Protein AF-A0A3A8S5Z4-F1 (afdb_monomer_lite)

Structure (mmCIF, N/CA/C/O backbone):
data_AF-A0A3A8S5Z4-F1
#
_entry.id   AF-A0A3A8S5Z4-F1
#
loop_
_atom_site.group_PDB
_atom_site.id
_atom_site.type_symbol
_atom_site.label_atom_id
_atom_site.label_alt_id
_atom_site.label_comp_id
_atom_site.label_asym_id
_atom_site.label_entity_id
_atom_site.label_seq_id
_atom_site.pdbx_PDB_ins_code
_atom_site.Cartn_x
_atom_site.Cartn_y
_atom_site.Cartn_z
_atom_site.occupancy
_atom_site.B_iso_or_equiv
_atom_site.auth_seq_id
_atom_site.auth_comp_id
_atom_site.auth_asym_id
_atom_site.auth_atom_id
_atom_site.pdbx_PDB_model_num
ATOM 1 N N . GLN A 1 1 ? 16.822 5.796 -25.188 1.00 50.19 1 GLN A N 1
ATOM 2 C CA . GLN A 1 1 ? 17.113 6.621 -23.999 1.00 50.19 1 GLN A CA 1
ATOM 3 C C . GLN A 1 1 ? 18.207 5.911 -23.227 1.00 50.19 1 GLN A C 1
ATOM 5 O O . GLN A 1 1 ? 18.096 4.707 -23.043 1.00 50.19 1 GLN A O 1
ATOM 10 N N . GLU A 1 2 ? 19.271 6.621 -22.870 1.00 61.22 2 GLU A N 1
ATOM 11 C CA . GLU A 1 2 ? 20.347 6.084 -22.030 1.00 61.22 2 GLU A CA 1
ATOM 12 C C . GLU A 1 2 ? 19.828 5.859 -20.596 1.00 61.22 2 GLU A C 1
ATOM 14 O O . GLU A 1 2 ? 18.965 6.606 -20.132 1.00 61.22 2 GLU A O 1
ATOM 19 N N . GLY A 1 3 ? 20.326 4.829 -19.901 1.00 70.94 3 GLY A N 1
ATOM 20 C CA . GLY A 1 3 ? 20.044 4.599 -18.474 1.00 70.94 3 GLY A CA 1
ATOM 21 C C . GLY A 1 3 ? 19.102 3.438 -18.123 1.00 70.94 3 GLY A C 1
ATOM 22 O O . GLY A 1 3 ? 18.797 3.259 -16.945 1.00 70.94 3 GLY A O 1
ATOM 23 N N . PHE A 1 4 ? 18.669 2.632 -19.099 1.00 80.56 4 PHE A N 1
ATOM 24 C CA . PHE A 1 4 ? 17.816 1.452 -18.863 1.00 80.56 4 PHE A CA 1
ATOM 25 C C . PHE A 1 4 ? 18.516 0.112 -19.095 1.00 80.56 4 PHE A C 1
ATOM 27 O O . PHE A 1 4 ? 17.848 -0.918 -19.178 1.00 80.56 4 PHE A O 1
ATOM 34 N N . ASP A 1 5 ? 19.843 0.108 -19.206 1.00 82.81 5 ASP A N 1
ATOM 35 C CA . ASP A 1 5 ? 20.603 -1.104 -19.502 1.00 82.81 5 ASP A CA 1
ATOM 36 C C . ASP A 1 5 ? 20.368 -2.175 -18.424 1.00 82.81 5 ASP A C 1
ATOM 38 O O . ASP A 1 5 ? 20.702 -1.994 -17.251 1.00 82.81 5 ASP A O 1
ATOM 42 N N . GLY A 1 6 ? 19.794 -3.310 -18.823 1.00 79.69 6 GLY A N 1
ATOM 43 C CA . GLY A 1 6 ? 19.369 -4.383 -17.922 1.00 79.69 6 GLY A CA 1
ATOM 44 C C . GLY A 1 6 ? 17.950 -4.248 -17.351 1.00 79.69 6 GLY A C 1
ATOM 45 O O . GLY A 1 6 ? 17.574 -5.066 -16.513 1.00 79.69 6 GLY A O 1
ATOM 46 N N . ALA A 1 7 ? 17.161 -3.257 -17.773 1.00 86.75 7 ALA A N 1
ATOM 47 C CA . ALA A 1 7 ? 15.750 -3.077 -17.412 1.00 86.75 7 ALA A CA 1
ATOM 48 C C . ALA A 1 7 ? 14.867 -2.683 -18.617 1.00 86.75 7 ALA A C 1
ATOM 50 O O . ALA A 1 7 ? 13.764 -2.167 -18.447 1.00 86.75 7 ALA A O 1
ATOM 51 N N . GLU A 1 8 ? 15.324 -2.945 -19.840 1.00 86.56 8 GLU A N 1
ATOM 52 C CA . GLU A 1 8 ? 14.709 -2.464 -21.082 1.00 86.56 8 GLU A CA 1
ATOM 53 C C . GLU A 1 8 ? 13.288 -3.013 -21.271 1.00 86.56 8 GLU A C 1
ATOM 55 O O . GLU A 1 8 ? 12.369 -2.279 -21.625 1.00 86.56 8 GLU A O 1
ATOM 60 N N . LEU A 1 9 ? 13.086 -4.306 -20.986 1.00 84.88 9 LEU A N 1
ATOM 61 C CA . LEU A 1 9 ? 11.760 -4.933 -21.058 1.00 84.88 9 LEU A CA 1
ATOM 62 C C . LEU A 1 9 ? 10.800 -4.357 -20.015 1.00 84.88 9 LEU A C 1
ATOM 64 O O . LEU A 1 9 ? 9.616 -4.194 -20.294 1.00 84.88 9 LEU A O 1
ATOM 68 N N . TYR A 1 10 ? 11.305 -4.050 -18.821 1.00 88.00 10 TYR A N 1
ATOM 69 C CA . TYR A 1 10 ? 10.490 -3.480 -17.755 1.00 88.00 10 TYR A CA 1
ATOM 70 C C . TYR A 1 10 ? 10.030 -2.067 -18.122 1.00 88.00 10 TYR A C 1
ATOM 72 O O . TYR A 1 10 ? 8.850 -1.751 -18.004 1.00 88.00 10 TYR A O 1
ATOM 80 N N . GLU A 1 11 ? 10.939 -1.251 -18.656 1.00 91.31 11 GLU A N 1
ATOM 81 C CA . GLU A 1 11 ? 10.632 0.091 -19.152 1.00 91.31 11 GLU A CA 1
ATOM 82 C C . GLU A 1 11 ? 9.600 0.075 -20.289 1.00 91.31 11 GLU A C 1
ATOM 84 O O . GLU A 1 11 ? 8.623 0.826 -20.239 1.00 91.31 11 GLU A O 1
ATOM 89 N N . LEU A 1 12 ? 9.752 -0.846 -21.247 1.00 88.94 12 LEU A N 1
ATOM 90 C CA . LEU A 1 12 ? 8.810 -1.025 -22.350 1.00 88.94 12 LEU A CA 1
ATOM 91 C C . LEU A 1 12 ? 7.403 -1.387 -21.855 1.00 88.94 12 LEU A C 1
ATOM 93 O O . LEU A 1 12 ? 6.419 -0.808 -22.314 1.00 88.94 12 LEU A O 1
ATOM 97 N N . VAL A 1 13 ? 7.299 -2.335 -20.917 1.00 89.31 13 VAL A N 1
ATOM 98 C CA . VAL A 1 13 ? 6.008 -2.751 -20.345 1.00 89.31 13 VAL A CA 1
ATOM 99 C C . VAL A 1 13 ? 5.351 -1.597 -19.589 1.00 89.31 13 VAL A C 1
ATOM 101 O O . VAL A 1 13 ? 4.150 -1.378 -19.749 1.00 89.31 13 VAL A O 1
ATOM 104 N N . LEU A 1 14 ? 6.126 -0.821 -18.825 1.00 91.94 14 LEU A N 1
ATOM 105 C CA . LEU A 1 14 ? 5.616 0.367 -18.141 1.00 91.94 14 LEU A CA 1
ATOM 106 C C . LEU A 1 14 ? 5.050 1.378 -19.145 1.00 91.94 14 LEU A C 1
ATOM 108 O O . LEU A 1 14 ? 3.911 1.804 -18.982 1.00 91.94 14 LEU A O 1
ATOM 112 N N . ARG A 1 15 ? 5.766 1.685 -20.234 1.00 91.94 15 ARG A N 1
ATOM 113 C CA . ARG A 1 15 ? 5.238 2.562 -21.297 1.00 91.94 15 ARG A CA 1
ATOM 114 C C . ARG A 1 15 ? 3.973 2.026 -21.954 1.00 91.94 15 ARG A C 1
ATOM 116 O O . ARG A 1 15 ? 3.050 2.792 -22.197 1.00 91.94 15 ARG A O 1
ATOM 123 N N . ALA A 1 16 ? 3.915 0.729 -22.246 1.00 90.50 16 ALA A N 1
ATOM 124 C CA . ALA A 1 16 ? 2.719 0.132 -22.836 1.00 90.50 16 ALA A CA 1
ATOM 125 C C . ALA A 1 16 ? 1.501 0.285 -21.904 1.00 90.50 16 ALA A C 1
ATOM 127 O O . ALA A 1 16 ? 0.405 0.625 -22.358 1.00 90.50 16 ALA A O 1
ATOM 128 N N . SER A 1 17 ? 1.713 0.113 -20.594 1.00 91.44 17 SER A N 1
ATOM 129 C CA . SER A 1 17 ? 0.661 0.262 -19.584 1.00 91.44 17 SER A CA 1
ATOM 130 C C . SER A 1 17 ? 0.109 1.690 -19.468 1.00 91.44 17 SER A C 1
ATOM 132 O O . SER A 1 17 ? -1.054 1.853 -19.115 1.00 91.44 17 SER A O 1
ATOM 134 N N . GLU A 1 18 ? 0.887 2.715 -19.845 1.00 91.62 18 GLU A N 1
ATOM 135 C CA . GLU A 1 18 ? 0.458 4.127 -19.830 1.00 91.62 18 GLU A CA 1
ATOM 136 C C . GLU A 1 18 ? -0.684 4.409 -20.826 1.00 91.62 18 GLU A C 1
ATOM 138 O O . GLU A 1 18 ? -1.475 5.321 -20.615 1.00 91.62 18 GLU A O 1
ATOM 143 N N . SER A 1 19 ? -0.786 3.639 -21.917 1.00 84.88 19 SER A N 1
ATOM 144 C CA . SER A 1 19 ? -1.791 3.847 -22.980 1.00 84.88 19 SER A CA 1
ATOM 145 C C . SER A 1 19 ? -2.852 2.749 -23.065 1.00 84.88 19 SER A C 1
ATOM 147 O O . SER A 1 19 ? -3.855 2.926 -23.753 1.00 84.88 19 SER A O 1
ATOM 149 N N . THR A 1 20 ? -2.638 1.600 -22.416 1.00 73.50 20 THR A N 1
ATOM 150 C CA . THR A 1 20 ? -3.522 0.436 -22.553 1.00 73.50 20 THR A CA 1
ATOM 151 C C . THR A 1 20 ? -3.768 -0.270 -21.227 1.00 73.50 20 THR A C 1
ATOM 153 O O . THR A 1 20 ? -2.857 -0.804 -20.602 1.00 73.50 20 THR A O 1
ATOM 156 N N . THR A 1 21 ? -5.041 -0.329 -20.837 1.00 75.56 21 THR A N 1
ATOM 157 C CA . THR A 1 21 ? -5.565 -1.248 -19.822 1.00 75.56 21 THR A CA 1
ATOM 158 C C . THR A 1 21 ? -6.968 -1.709 -20.244 1.00 75.56 21 THR A C 1
ATOM 160 O O . THR A 1 21 ? -7.706 -0.914 -20.832 1.00 75.56 21 THR A O 1
ATOM 163 N N . PRO A 1 22 ? -7.358 -2.974 -19.984 1.00 79.94 22 PRO A N 1
ATOM 164 C CA . PRO A 1 22 ? -6.620 -4.026 -19.272 1.00 79.94 22 PRO A CA 1
ATOM 165 C C . PRO A 1 22 ? -5.655 -4.840 -20.163 1.00 79.94 22 PRO A C 1
ATOM 167 O O . PRO A 1 22 ? -5.872 -4.990 -21.362 1.00 79.94 22 PRO A O 1
ATOM 170 N N . ALA A 1 23 ? -4.606 -5.407 -19.554 1.00 83.88 23 ALA A N 1
ATOM 171 C CA . ALA A 1 23 ? -3.684 -6.361 -20.180 1.00 83.88 23 ALA A CA 1
ATOM 172 C C . ALA A 1 23 ? -3.991 -7.801 -19.726 1.00 83.88 23 ALA A C 1
ATOM 174 O O . ALA A 1 23 ? -4.426 -8.016 -18.594 1.00 83.88 23 ALA A O 1
ATOM 175 N N . ALA A 1 24 ? -3.743 -8.790 -20.589 1.00 88.25 24 ALA A N 1
ATOM 176 C CA . ALA A 1 24 ? -3.981 -10.205 -20.302 1.00 88.25 24 ALA A CA 1
ATOM 177 C C . ALA A 1 24 ? -2.837 -11.088 -20.818 1.00 88.25 24 ALA A C 1
ATOM 179 O O . ALA A 1 24 ? -2.128 -10.733 -21.760 1.00 88.25 24 ALA A O 1
ATOM 180 N N . HIS A 1 25 ? -2.670 -12.256 -20.200 1.00 87.81 25 HIS A N 1
ATOM 181 C CA . HIS A 1 25 ? -1.702 -13.251 -20.647 1.00 87.81 25 HIS A CA 1
ATOM 182 C C . HIS A 1 25 ? -2.197 -13.960 -21.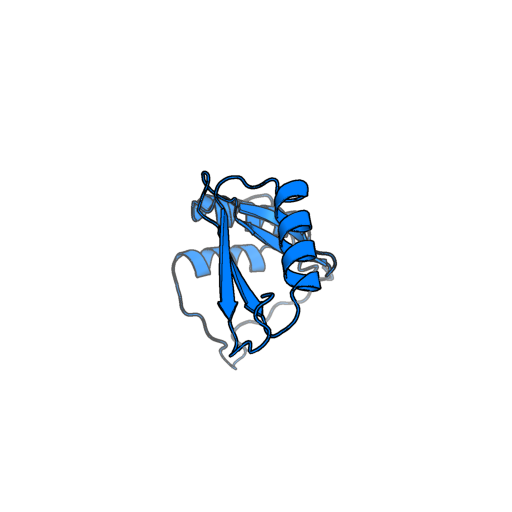914 1.00 87.81 25 HIS A C 1
ATOM 184 O O . HIS A 1 25 ? -3.312 -14.482 -21.942 1.00 87.81 25 HIS A O 1
ATOM 190 N N . VAL A 1 26 ? -1.343 -14.036 -22.935 1.00 91.06 26 VAL A N 1
ATOM 191 C CA . VAL A 1 26 ? -1.580 -14.838 -24.141 1.00 91.06 26 VAL A CA 1
ATOM 192 C C . VAL A 1 26 ? -0.785 -16.140 -24.004 1.00 91.06 26 VAL A C 1
ATOM 194 O O . VAL A 1 26 ? 0.442 -16.077 -23.952 1.00 91.06 26 VAL A O 1
ATOM 197 N N . PRO A 1 27 ? -1.426 -17.324 -23.957 1.00 93.88 27 PRO A N 1
ATOM 198 C CA . PRO A 1 27 ? -0.747 -18.607 -23.757 1.00 93.88 27 PRO A CA 1
ATOM 199 C C . PRO A 1 27 ? -0.084 -19.122 -25.048 1.00 93.88 27 PRO A C 1
ATOM 201 O O . PRO A 1 27 ? -0.241 -20.275 -25.439 1.00 93.88 27 PRO A O 1
ATOM 204 N N . THR A 1 28 ? 0.629 -18.258 -25.766 1.00 95.06 28 THR A N 1
ATOM 205 C CA . THR A 1 28 ? 1.353 -18.594 -26.997 1.00 95.06 28 THR A CA 1
ATOM 206 C C . THR A 1 28 ? 2.687 -17.865 -26.996 1.00 95.06 28 THR A C 1
ATOM 208 O O . THR A 1 28 ? 2.776 -16.723 -26.551 1.00 95.06 28 THR A O 1
ATOM 211 N N . VAL A 1 29 ? 3.743 -18.515 -27.487 1.00 90.62 29 VAL A N 1
ATOM 212 C CA . VAL A 1 29 ? 5.069 -17.895 -27.547 1.00 90.62 29 VAL A CA 1
ATOM 213 C C . VAL A 1 29 ? 5.090 -16.852 -28.662 1.00 90.62 29 VAL A C 1
ATOM 215 O O . VAL A 1 29 ? 5.164 -17.194 -29.839 1.00 90.62 29 VAL A O 1
ATOM 218 N N . LEU A 1 30 ? 5.027 -15.575 -28.285 1.00 88.31 30 LEU A N 1
ATOM 219 C CA . LEU A 1 30 ? 5.062 -14.451 -29.228 1.00 88.31 30 LEU A CA 1
ATOM 220 C C . LEU A 1 30 ? 6.488 -13.975 -29.546 1.00 88.31 30 LEU A C 1
ATOM 222 O O . LEU A 1 30 ? 6.699 -13.271 -30.529 1.00 88.31 30 LEU A O 1
ATOM 226 N N . TYR A 1 31 ? 7.473 -14.333 -28.714 1.00 83.50 31 TYR A N 1
ATOM 227 C CA . TYR A 1 31 ? 8.833 -13.807 -28.806 1.00 83.50 31 TYR A CA 1
ATOM 228 C C . TYR A 1 31 ? 9.871 -14.798 -28.265 1.00 83.50 31 TYR A C 1
ATOM 230 O O . TYR A 1 31 ? 9.679 -15.394 -27.208 1.00 83.50 31 TYR A O 1
ATOM 238 N N . HIS A 1 32 ? 10.993 -14.927 -28.978 1.00 82.81 32 HIS A N 1
ATOM 239 C CA . HIS A 1 32 ? 12.175 -15.672 -28.545 1.00 82.81 32 HIS A CA 1
ATOM 240 C C . HIS A 1 32 ? 13.368 -14.717 -28.453 1.00 82.81 32 HIS A C 1
ATOM 242 O O . HIS A 1 32 ? 13.668 -13.996 -29.406 1.00 82.81 32 HIS A O 1
ATOM 248 N N . ARG A 1 33 ? 14.089 -14.746 -27.328 1.00 75.06 33 ARG A N 1
ATOM 249 C CA . ARG A 1 33 ? 15.341 -14.004 -27.134 1.00 75.06 33 ARG A CA 1
ATOM 250 C C . ARG A 1 33 ? 16.490 -14.982 -26.959 1.00 75.06 33 ARG A C 1
ATOM 252 O O . ARG A 1 33 ? 16.384 -15.925 -26.183 1.00 75.06 33 ARG A O 1
ATOM 259 N N . ARG A 1 34 ? 17.610 -14.725 -27.633 1.00 76.12 34 ARG A N 1
ATOM 260 C CA . ARG A 1 34 ? 18.867 -15.420 -27.340 1.00 76.12 34 ARG A CA 1
ATOM 261 C C . ARG A 1 34 ? 19.389 -14.918 -25.995 1.00 76.12 34 ARG A C 1
ATOM 263 O O . ARG A 1 34 ? 19.661 -13.727 -25.852 1.00 76.12 34 ARG A O 1
ATOM 270 N N . GLU A 1 35 ? 19.491 -15.810 -25.018 1.00 66.62 35 GLU A N 1
ATOM 271 C CA . GLU A 1 35 ? 19.984 -15.469 -23.689 1.00 66.62 35 GLU A CA 1
ATOM 272 C C . GLU A 1 35 ? 21.495 -15.206 -23.759 1.00 66.62 35 GLU A C 1
ATOM 274 O O . GLU A 1 35 ? 22.311 -16.102 -23.954 1.00 66.62 35 GLU A O 1
ATOM 279 N N . THR A 1 36 ? 21.877 -13.937 -23.669 1.00 59.31 36 THR A N 1
ATOM 280 C CA . THR A 1 36 ? 23.236 -13.538 -23.297 1.00 59.31 36 THR A CA 1
ATOM 281 C C . THR A 1 36 ? 23.260 -13.445 -21.780 1.00 59.31 36 THR A C 1
ATOM 283 O O . THR A 1 36 ? 22.335 -12.846 -21.241 1.00 59.31 36 THR A O 1
ATOM 286 N N . SER A 1 37 ? 24.289 -13.994 -21.131 1.00 53.28 37 SER A N 1
ATOM 287 C CA . SER A 1 37 ? 24.501 -14.258 -19.687 1.00 53.28 37 SER A CA 1
ATOM 288 C C . SER A 1 37 ? 24.212 -13.149 -18.649 1.00 53.28 37 SER A C 1
ATOM 290 O O . SER A 1 37 ? 24.644 -13.254 -17.502 1.00 53.28 37 SER A O 1
ATOM 292 N N . ARG A 1 38 ? 23.509 -12.073 -19.000 1.00 55.28 38 ARG A N 1
ATOM 293 C CA . ARG A 1 38 ? 22.875 -11.167 -18.048 1.00 55.28 38 ARG A CA 1
ATOM 294 C C . ARG A 1 38 ? 21.761 -11.932 -17.342 1.00 55.28 38 ARG A C 1
ATOM 296 O O . ARG A 1 38 ? 20.678 -12.112 -17.891 1.00 55.28 38 ARG A O 1
ATOM 303 N N . SER A 1 39 ? 22.039 -12.347 -16.111 1.00 51.50 39 SER A N 1
ATOM 304 C CA . SER A 1 39 ? 21.006 -12.654 -15.130 1.00 51.50 39 SER A CA 1
ATOM 305 C C . SER A 1 39 ? 19.946 -11.555 -15.191 1.00 51.50 39 SER A C 1
ATOM 307 O O . SER A 1 39 ? 20.259 -10.366 -15.079 1.00 51.50 39 SER A O 1
ATOM 309 N N . VAL A 1 40 ? 18.692 -11.941 -15.423 1.00 53.56 40 VAL A N 1
ATOM 310 C CA . VAL A 1 40 ? 17.554 -11.018 -15.408 1.00 53.56 40 VAL A CA 1
ATOM 311 C C . VAL A 1 40 ? 17.322 -10.617 -13.952 1.00 53.56 40 VAL A C 1
ATOM 313 O O . VAL A 1 40 ? 16.446 -11.132 -13.264 1.00 53.56 40 VAL A O 1
ATOM 316 N N . HIS A 1 41 ? 18.172 -9.737 -13.427 1.00 56.03 41 HIS A N 1
ATOM 317 C CA . HIS A 1 41 ? 17.914 -9.074 -12.163 1.00 56.03 41 HIS A CA 1
ATOM 318 C C . HIS A 1 41 ? 16.762 -8.108 -12.412 1.00 56.03 41 HIS A C 1
ATOM 320 O O . HIS A 1 41 ? 16.971 -6.982 -12.854 1.00 56.03 41 HIS A O 1
ATOM 326 N N . PHE A 1 42 ? 15.541 -8.580 -12.150 1.00 62.09 42 PHE A N 1
ATOM 327 C CA . PHE A 1 42 ? 14.309 -7.803 -12.299 1.00 62.09 42 PHE A CA 1
ATOM 328 C C . PHE A 1 42 ? 14.337 -6.495 -11.500 1.00 62.09 42 PHE A C 1
ATOM 330 O O . PHE A 1 42 ? 13.635 -5.547 -11.840 1.00 62.09 42 PHE A O 1
ATOM 337 N N . VAL A 1 43 ? 15.174 -6.432 -10.460 1.00 75.38 43 VAL A N 1
ATOM 338 C CA . VAL A 1 43 ? 15.420 -5.226 -9.679 1.00 75.38 43 VAL A CA 1
ATOM 339 C C . VAL A 1 43 ? 16.902 -4.890 -9.694 1.00 75.38 43 VAL A C 1
ATOM 341 O O . VAL A 1 43 ? 17.737 -5.600 -9.139 1.00 75.38 43 VAL A O 1
ATOM 344 N N . ASN A 1 44 ? 17.213 -3.779 -10.349 1.00 83.12 44 ASN A N 1
ATOM 345 C CA . ASN A 1 44 ? 18.526 -3.159 -10.418 1.00 83.12 44 ASN A CA 1
ATOM 346 C C . ASN A 1 44 ? 18.352 -1.627 -10.454 1.00 83.12 44 ASN A C 1
ATOM 348 O O . ASN A 1 44 ? 17.227 -1.117 -10.440 1.00 83.12 44 ASN A O 1
ATO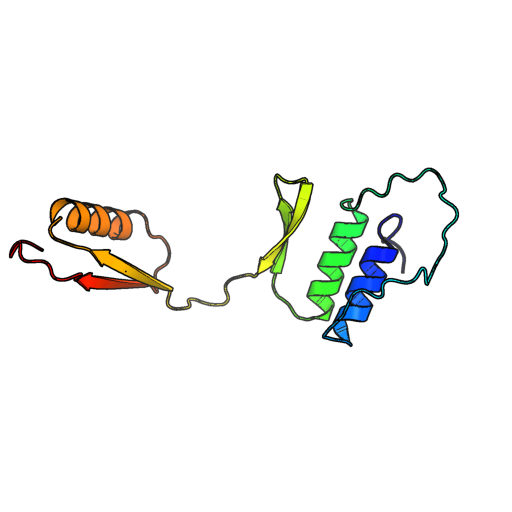M 352 N N . ALA A 1 45 ? 19.459 -0.883 -10.498 1.00 88.50 45 ALA A N 1
ATOM 353 C CA . ALA A 1 45 ? 19.413 0.578 -10.559 1.00 88.50 45 ALA A CA 1
ATOM 354 C C . ALA A 1 45 ? 18.616 1.088 -11.777 1.00 88.50 45 ALA A C 1
ATOM 356 O O . ALA A 1 45 ? 17.816 2.010 -11.642 1.00 88.50 45 ALA A O 1
ATOM 357 N N . ALA A 1 46 ? 18.763 0.442 -12.937 1.00 89.56 46 ALA A N 1
ATOM 358 C CA . ALA A 1 46 ? 18.032 0.792 -14.152 1.00 89.56 46 ALA A CA 1
ATOM 359 C C . ALA A 1 46 ? 16.510 0.582 -14.008 1.00 89.56 46 ALA A C 1
ATOM 361 O O . ALA A 1 46 ? 15.729 1.411 -14.467 1.00 89.56 46 ALA A O 1
ATOM 362 N N . ALA A 1 47 ? 16.069 -0.468 -13.309 1.00 90.31 47 ALA A N 1
ATOM 363 C CA . ALA A 1 47 ? 14.656 -0.729 -13.036 1.00 90.31 47 ALA A CA 1
ATOM 364 C C . ALA A 1 47 ? 14.051 0.319 -12.088 1.00 90.31 47 ALA A C 1
ATOM 366 O O . ALA A 1 47 ? 12.909 0.741 -12.276 1.00 90.31 47 ALA A O 1
ATOM 367 N N . HIS A 1 48 ? 14.822 0.776 -11.094 1.00 93.00 48 HIS A N 1
ATOM 368 C CA . HIS A 1 48 ? 14.415 1.875 -10.211 1.00 93.00 48 HIS A CA 1
ATOM 369 C C . HIS A 1 48 ? 14.239 3.182 -10.996 1.00 93.00 48 HIS A C 1
ATOM 371 O O . HIS A 1 48 ? 13.210 3.850 -10.856 1.00 93.00 48 HIS A O 1
ATOM 377 N N . VAL A 1 49 ? 15.183 3.498 -11.891 1.00 93.12 49 VAL A N 1
ATOM 378 C CA . VAL A 1 49 ? 15.094 4.657 -12.794 1.00 93.12 49 VAL A CA 1
ATOM 379 C C . VAL A 1 49 ? 13.884 4.540 -13.724 1.00 93.12 49 VAL A C 1
ATOM 381 O O . VAL A 1 49 ? 13.115 5.495 -13.829 1.00 93.12 49 VAL A O 1
ATOM 384 N N . ALA A 1 50 ? 13.667 3.379 -14.349 1.00 94.19 50 ALA A N 1
ATOM 385 C CA . ALA A 1 50 ? 12.527 3.133 -15.234 1.00 94.19 50 ALA A CA 1
ATOM 386 C C . ALA A 1 50 ? 11.186 3.373 -14.526 1.00 94.19 50 ALA A C 1
ATOM 388 O O . ALA A 1 50 ? 10.345 4.118 -15.034 1.00 94.19 50 ALA A O 1
ATOM 389 N N . LEU A 1 51 ? 11.014 2.818 -13.322 1.00 94.88 51 LEU A N 1
ATOM 390 C CA . LEU A 1 51 ? 9.796 2.994 -12.532 1.00 94.88 51 LEU A CA 1
ATOM 391 C C . LEU A 1 51 ? 9.618 4.443 -12.057 1.00 94.88 51 LEU A C 1
ATOM 393 O O . LEU A 1 51 ? 8.521 4.985 -12.143 1.00 94.88 51 LEU A O 1
ATOM 397 N N . THR A 1 52 ? 10.692 5.101 -11.616 1.00 95.19 52 THR A N 1
ATOM 398 C CA . THR A 1 52 ? 10.646 6.511 -11.196 1.00 95.19 52 THR A CA 1
ATOM 399 C C . THR A 1 52 ? 10.234 7.425 -12.353 1.00 95.19 52 THR A C 1
ATOM 401 O O . THR A 1 52 ? 9.405 8.320 -12.186 1.00 95.19 52 THR A O 1
ATOM 404 N N . GLN A 1 53 ? 10.777 7.196 -13.551 1.00 95.06 53 GLN A N 1
ATOM 405 C CA . GLN A 1 53 ? 10.403 7.973 -14.730 1.00 95.06 53 GLN A CA 1
ATOM 406 C C . GLN A 1 53 ? 8.976 7.678 -15.199 1.00 95.06 53 GLN A C 1
ATOM 408 O O . GLN A 1 53 ? 8.295 8.599 -15.642 1.00 95.06 53 GLN A O 1
ATOM 413 N N . HIS A 1 54 ? 8.516 6.430 -15.091 1.00 95.06 54 HIS A N 1
ATOM 414 C CA . HIS A 1 54 ? 7.125 6.067 -15.363 1.00 95.06 54 HIS A CA 1
ATOM 415 C C . HIS A 1 54 ? 6.151 6.821 -14.451 1.00 95.06 54 HIS A C 1
ATOM 417 O O . HIS A 1 54 ? 5.236 7.467 -14.954 1.00 95.06 54 HIS A O 1
ATOM 423 N N . LEU A 1 55 ? 6.398 6.837 -13.135 1.00 96.00 55 LEU A N 1
ATOM 424 C CA . LEU A 1 55 ? 5.576 7.596 -12.185 1.00 96.00 55 LEU A CA 1
ATOM 425 C C . LEU A 1 55 ? 5.533 9.087 -12.541 1.00 96.00 55 LEU A C 1
ATOM 427 O O . LEU A 1 55 ? 4.466 9.690 -12.547 1.00 96.00 55 LEU A O 1
ATOM 431 N N . LYS A 1 56 ? 6.679 9.663 -12.932 1.00 95.50 56 LYS A N 1
ATOM 432 C CA . LYS A 1 56 ? 6.748 11.055 -13.398 1.00 95.50 56 LYS A CA 1
ATOM 433 C C . LYS A 1 56 ? 5.898 11.298 -14.652 1.00 95.50 56 LYS A C 1
ATOM 435 O O . LYS A 1 56 ? 5.263 12.342 -14.735 1.00 95.50 56 LYS A O 1
ATOM 440 N N . ARG A 1 57 ? 5.895 10.375 -15.622 1.00 95.44 57 ARG A N 1
ATOM 441 C CA . ARG A 1 57 ? 5.069 10.484 -16.841 1.00 95.44 57 ARG A CA 1
ATOM 442 C C . ARG A 1 57 ? 3.575 10.357 -16.554 1.00 95.44 57 ARG A C 1
ATOM 444 O O . ARG A 1 57 ? 2.792 11.016 -17.221 1.00 95.44 57 ARG A O 1
ATOM 451 N N . CYS A 1 58 ? 3.205 9.554 -15.559 1.00 94.25 58 CYS A N 1
ATOM 452 C CA . CYS A 1 58 ? 1.818 9.388 -15.117 1.00 94.25 58 CYS A CA 1
ATOM 453 C C . CYS A 1 58 ? 1.351 10.483 -14.145 1.00 94.25 58 CYS A C 1
ATOM 455 O O . CYS A 1 58 ? 0.229 10.413 -13.661 1.00 94.25 58 CYS A O 1
ATOM 457 N N . GLU A 1 59 ? 2.208 11.459 -13.821 1.00 95.12 59 GLU A N 1
ATOM 458 C CA . GLU A 1 59 ? 1.941 12.504 -12.819 1.00 95.12 59 GLU A CA 1
ATOM 459 C C . GLU A 1 59 ? 1.601 11.951 -11.417 1.00 95.12 59 GLU A C 1
ATOM 461 O O . GLU A 1 59 ? 0.939 12.596 -10.599 1.00 95.12 59 GLU A O 1
ATOM 466 N N . GLU A 1 60 ? 2.118 10.760 -11.107 1.00 94.50 60 GLU A N 1
ATOM 467 C CA . GLU A 1 60 ? 1.920 10.085 -9.829 1.00 94.50 60 GLU A CA 1
ATOM 468 C C . GLU A 1 60 ? 2.972 10.536 -8.810 1.00 94.50 60 GLU A C 1
ATOM 470 O O . GLU A 1 60 ? 4.175 10.296 -8.958 1.00 94.50 60 GLU A O 1
ATOM 475 N N . ASP A 1 61 ? 2.519 11.178 -7.730 1.00 95.12 61 ASP A N 1
ATOM 476 C CA . ASP A 1 61 ? 3.395 11.612 -6.640 1.00 95.12 61 ASP A CA 1
ATOM 477 C C . ASP A 1 61 ? 3.656 10.448 -5.680 1.00 95.12 61 ASP A C 1
ATOM 479 O O . ASP A 1 61 ? 2.946 10.238 -4.693 1.00 95.12 61 ASP A O 1
ATOM 483 N N . ALA A 1 62 ? 4.674 9.656 -6.001 1.00 96.62 62 ALA A N 1
ATOM 484 C CA . ALA A 1 62 ? 5.053 8.477 -5.243 1.00 96.62 62 ALA A CA 1
ATOM 485 C C . ALA A 1 62 ? 6.574 8.306 -5.162 1.00 96.62 62 ALA A C 1
ATOM 487 O O . ALA A 1 62 ? 7.339 8.811 -5.981 1.00 96.62 62 ALA A O 1
ATOM 488 N N . GLU A 1 63 ? 7.017 7.569 -4.148 1.00 95.38 63 GLU A N 1
ATOM 489 C CA . GLU A 1 63 ? 8.413 7.196 -3.943 1.00 95.38 63 GLU A CA 1
ATOM 490 C C . GLU A 1 63 ? 8.642 5.731 -4.328 1.00 95.38 63 GLU A C 1
ATOM 492 O O . GLU A 1 63 ? 7.826 4.864 -4.005 1.00 95.38 63 GLU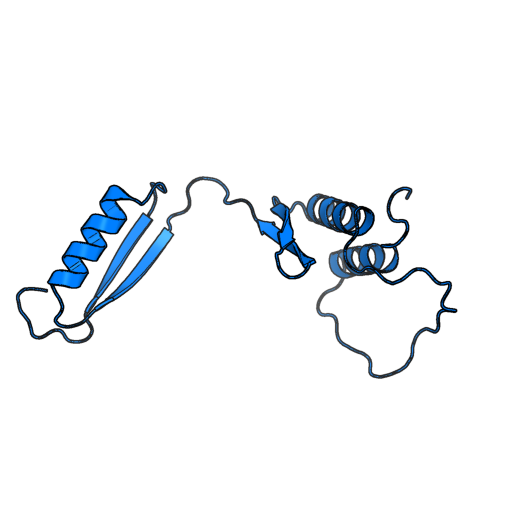 A O 1
ATOM 497 N N . VAL A 1 64 ? 9.769 5.441 -4.983 1.00 95.75 64 VAL A N 1
ATOM 498 C CA . VAL A 1 64 ? 10.185 4.073 -5.315 1.00 95.75 64 VAL A CA 1
ATOM 499 C C . VAL A 1 64 ? 11.186 3.569 -4.280 1.00 95.75 64 VAL A C 1
ATOM 501 O O . VAL A 1 64 ? 12.260 4.143 -4.102 1.00 95.75 64 VAL A O 1
ATOM 504 N N . LEU A 1 65 ? 10.850 2.460 -3.628 1.00 94.38 65 LEU A N 1
ATOM 505 C CA . LEU A 1 65 ? 11.619 1.842 -2.550 1.00 94.38 65 LEU A CA 1
ATOM 506 C C . LEU A 1 65 ? 12.034 0.419 -2.917 1.00 94.38 65 LEU A C 1
ATOM 508 O O . LEU A 1 65 ? 11.340 -0.254 -3.676 1.00 94.38 65 LEU A O 1
ATOM 512 N N . LEU A 1 66 ? 13.105 -0.079 -2.301 1.00 92.25 66 LEU A N 1
ATOM 513 C CA . LEU A 1 66 ? 13.405 -1.509 -2.289 1.00 92.25 66 LEU A CA 1
ATOM 514 C C . LEU A 1 66 ? 12.671 -2.170 -1.115 1.00 92.25 66 LEU A C 1
ATOM 516 O O . LEU A 1 66 ? 12.875 -1.806 0.043 1.00 92.25 66 LEU A O 1
ATOM 520 N N . ALA A 1 67 ? 11.793 -3.125 -1.407 1.00 90.00 67 ALA A N 1
ATOM 521 C CA . ALA A 1 67 ? 11.117 -3.917 -0.390 1.00 90.00 67 ALA A CA 1
ATOM 522 C C . ALA A 1 67 ? 12.048 -5.012 0.167 1.00 90.00 67 ALA A C 1
ATOM 524 O O . ALA A 1 67 ? 12.934 -5.480 -0.550 1.00 90.00 67 ALA A O 1
ATOM 525 N N . PRO A 1 68 ? 11.809 -5.511 1.397 1.00 87.81 68 PRO A N 1
ATOM 526 C CA . PRO A 1 68 ? 12.559 -6.643 1.954 1.00 87.81 68 PRO A CA 1
ATOM 527 C C . PRO A 1 68 ? 12.518 -7.916 1.095 1.00 87.81 68 PRO A C 1
ATOM 529 O O . PRO A 1 68 ? 13.407 -8.751 1.194 1.00 87.81 68 PRO A O 1
ATOM 532 N N . SER A 1 69 ? 11.506 -8.059 0.233 1.00 85.69 69 SER A N 1
ATOM 533 C CA . SER A 1 69 ? 11.397 -9.149 -0.742 1.00 85.69 69 SER A CA 1
ATOM 534 C C . SER A 1 69 ? 12.381 -9.043 -1.914 1.00 85.69 69 SER A C 1
ATOM 536 O O . SER A 1 69 ? 12.401 -9.926 -2.765 1.00 85.69 69 SER A O 1
ATOM 538 N N . GLY A 1 70 ? 13.152 -7.955 -2.010 1.00 84.81 70 GLY A N 1
ATOM 539 C CA . GLY A 1 70 ? 14.012 -7.655 -3.155 1.00 84.81 70 GLY A CA 1
ATOM 540 C C . GLY A 1 70 ? 13.272 -7.043 -4.350 1.00 84.81 70 GLY A C 1
ATOM 541 O O . GLY A 1 70 ? 13.896 -6.786 -5.374 1.00 84.81 70 GLY A O 1
ATOM 542 N N . LEU A 1 71 ? 11.961 -6.788 -4.233 1.00 88.69 71 LEU A N 1
ATOM 543 C CA . LEU A 1 71 ? 11.148 -6.140 -5.269 1.00 88.69 71 LEU A CA 1
ATOM 544 C C . LEU A 1 71 ? 11.112 -4.614 -5.108 1.00 88.69 71 LEU A C 1
ATOM 546 O O . LEU A 1 71 ? 11.262 -4.093 -4.002 1.00 88.69 71 LEU A O 1
ATOM 550 N N . LEU A 1 72 ? 10.845 -3.888 -6.196 1.00 92.06 72 LEU A N 1
ATOM 551 C CA . LEU A 1 72 ? 10.534 -2.460 -6.119 1.00 92.06 72 LEU A CA 1
ATOM 552 C C . LEU A 1 72 ? 9.113 -2.258 -5.574 1.00 92.06 72 LEU A C 1
ATOM 554 O O . LEU A 1 72 ? 8.168 -2.916 -6.004 1.00 92.06 72 LEU A O 1
ATOM 558 N N . ARG A 1 73 ? 8.959 -1.321 -4.639 1.00 94.00 73 ARG A N 1
ATOM 559 C CA . ARG A 1 73 ? 7.684 -0.909 -4.045 1.00 94.00 73 ARG A CA 1
ATOM 560 C C . ARG A 1 73 ? 7.433 0.559 -4.347 1.00 94.00 73 ARG A C 1
ATOM 562 O O . ARG A 1 73 ? 8.242 1.407 -3.984 1.00 94.00 73 ARG A O 1
ATOM 569 N N . VAL A 1 74 ? 6.272 0.856 -4.921 1.00 95.69 74 VAL A N 1
ATOM 570 C CA . VAL A 1 74 ? 5.762 2.225 -5.040 1.00 95.69 74 VAL A CA 1
ATOM 571 C C . VAL A 1 74 ? 5.040 2.596 -3.745 1.00 95.69 74 VAL A C 1
ATOM 573 O O . VAL A 1 74 ? 4.167 1.863 -3.275 1.00 95.69 74 VAL A O 1
ATOM 576 N N . ARG A 1 75 ? 5.419 3.722 -3.144 1.00 95.94 75 ARG A N 1
ATOM 577 C CA . ARG A 1 75 ? 4.761 4.316 -1.978 1.00 95.94 75 ARG A CA 1
ATOM 578 C C . ARG A 1 75 ? 4.167 5.669 -2.381 1.00 95.94 75 ARG A C 1
ATOM 580 O O . ARG A 1 75 ? 4.915 6.645 -2.425 1.00 95.94 75 ARG A O 1
ATOM 587 N N . PRO A 1 76 ? 2.855 5.741 -2.669 1.00 95.25 76 PRO A N 1
ATOM 588 C CA . PRO A 1 76 ? 2.181 7.008 -2.933 1.00 95.25 76 PRO A CA 1
ATOM 589 C C . PRO A 1 76 ? 2.347 7.978 -1.764 1.00 95.25 76 PRO A C 1
ATOM 591 O O . PRO A 1 76 ? 2.274 7.570 -0.599 1.00 95.25 76 PRO A O 1
ATOM 594 N N . LYS A 1 77 ? 2.570 9.257 -2.064 1.00 93.88 77 LYS A N 1
ATOM 595 C CA . LYS A 1 77 ? 2.598 10.301 -1.044 1.00 93.88 77 LYS A CA 1
ATOM 596 C C . LYS A 1 77 ? 1.177 10.689 -0.663 1.00 93.88 77 LYS A C 1
ATOM 598 O O . LYS A 1 77 ? 0.306 10.881 -1.509 1.00 93.88 77 LYS A O 1
ATOM 603 N N . VAL A 1 78 ? 0.953 10.835 0.638 1.00 92.44 78 VAL A N 1
ATOM 604 C CA . VAL A 1 78 ? -0.308 11.367 1.154 1.00 92.44 78 VAL A CA 1
ATOM 605 C C . VAL A 1 78 ? -0.330 12.871 0.884 1.00 92.44 78 VAL A C 1
ATOM 607 O O . VAL A 1 78 ? 0.533 13.598 1.373 1.00 92.44 78 VAL A O 1
ATOM 610 N N . LYS A 1 79 ? -1.297 13.337 0.088 1.00 90.75 79 LYS A N 1
ATOM 611 C CA . LYS A 1 79 ? -1.464 14.761 -0.238 1.00 90.75 79 LYS A CA 1
ATOM 612 C C . LYS A 1 79 ? -2.323 15.452 0.821 1.00 90.75 79 LYS A C 1
ATOM 614 O O . LYS A 1 79 ? -3.434 15.006 1.095 1.00 90.75 79 LYS A O 1
ATOM 619 N N . GLY A 1 80 ? -1.841 16.568 1.366 1.00 92.75 80 GLY A N 1
ATOM 620 C CA . GLY A 1 80 ? -2.570 17.368 2.355 1.00 92.75 80 GLY A CA 1
ATOM 621 C C . GLY A 1 80 ? -2.761 16.645 3.691 1.00 92.75 80 GLY A C 1
ATOM 622 O O . GLY A 1 80 ? -1.883 15.914 4.141 1.00 92.75 80 GLY A O 1
ATOM 623 N N . ASN A 1 81 ? -3.917 16.858 4.323 1.00 94.44 81 ASN A N 1
ATOM 624 C CA . ASN A 1 81 ? -4.277 16.256 5.609 1.00 94.44 81 ASN A CA 1
ATOM 625 C C . ASN A 1 81 ? -5.633 15.528 5.506 1.00 94.44 81 ASN A C 1
ATOM 627 O O . ASN A 1 81 ? -6.615 15.999 6.084 1.00 94.44 81 ASN A O 1
ATOM 631 N N . PRO A 1 82 ? -5.760 14.448 4.705 1.00 95.69 82 PRO A N 1
ATOM 632 C CA . PRO A 1 82 ? -7.006 13.696 4.584 1.00 95.69 82 PRO A CA 1
ATOM 633 C C . PRO A 1 82 ? -7.464 13.128 5.925 1.00 95.69 82 PRO A C 1
ATOM 635 O O . PRO A 1 82 ? -6.650 12.751 6.772 1.00 95.69 82 PRO A O 1
ATOM 638 N N . ARG A 1 83 ? -8.788 13.021 6.086 1.00 96.56 83 ARG A N 1
ATOM 639 C CA . ARG A 1 83 ? -9.373 12.404 7.273 1.00 96.56 83 ARG A CA 1
ATOM 640 C C . ARG A 1 83 ? -9.160 10.894 7.244 1.00 96.56 83 ARG A C 1
ATOM 642 O O . ARG A 1 83 ? -9.690 10.212 6.370 1.00 96.56 83 ARG A O 1
ATOM 649 N N . VAL A 1 84 ? -8.457 10.365 8.239 1.00 96.69 84 VAL A N 1
ATOM 650 C CA . VAL A 1 84 ? -8.304 8.920 8.450 1.00 96.69 84 VAL A CA 1
ATOM 651 C C . VAL A 1 84 ? -9.416 8.421 9.369 1.00 96.69 84 VAL A C 1
ATOM 653 O O . VAL A 1 84 ? -9.560 8.900 10.488 1.00 96.69 84 VAL A O 1
ATOM 656 N N . SER A 1 85 ? -10.208 7.451 8.912 1.00 97.12 85 SER A N 1
ATOM 657 C CA . SER A 1 85 ? -11.239 6.813 9.742 1.00 97.12 85 SER A CA 1
ATOM 658 C C . SER A 1 85 ? -10.747 5.465 10.242 1.00 97.12 85 SER A C 1
ATOM 660 O O . SER A 1 85 ? -10.481 4.571 9.443 1.00 97.12 85 SER A O 1
ATOM 662 N N . ILE A 1 86 ? -10.643 5.317 11.558 1.00 96.06 86 ILE A N 1
ATOM 663 C CA . ILE A 1 86 ? -10.280 4.062 12.212 1.00 96.06 86 ILE A CA 1
ATOM 664 C C . ILE A 1 86 ? -11.567 3.454 12.754 1.00 96.06 86 ILE A C 1
ATOM 666 O O . ILE A 1 86 ? -12.210 4.037 13.623 1.00 96.06 86 ILE A O 1
ATOM 670 N N . ILE A 1 87 ? -11.962 2.302 12.220 1.00 97.19 87 ILE A N 1
ATOM 671 C CA . ILE A 1 87 ? -13.188 1.606 12.617 1.00 97.19 87 ILE A CA 1
ATOM 672 C C . ILE A 1 87 ? -12.799 0.443 13.522 1.00 97.19 87 ILE A C 1
ATOM 674 O O . ILE A 1 87 ? -12.027 -0.424 13.113 1.00 97.19 87 ILE A O 1
ATOM 678 N N . VAL A 1 88 ? -13.328 0.429 14.744 1.00 96.06 88 VAL A N 1
ATOM 679 C CA . VAL A 1 88 ? -13.025 -0.597 15.745 1.00 96.06 88 VAL A CA 1
ATOM 680 C C . VAL A 1 88 ? -14.325 -1.237 16.219 1.00 96.06 88 VAL A C 1
ATOM 682 O O . VAL A 1 88 ? -15.080 -0.606 16.964 1.00 96.06 88 VAL A O 1
ATOM 685 N N . PRO A 1 89 ? -14.610 -2.485 15.816 1.00 96.50 89 PRO A N 1
ATOM 686 C CA . PRO A 1 89 ? -15.665 -3.255 16.448 1.00 96.50 89 PRO A CA 1
ATOM 687 C C . PRO A 1 89 ? -15.240 -3.667 17.863 1.00 96.50 89 PRO A C 1
ATOM 689 O O . PRO A 1 89 ? -14.095 -4.073 18.077 1.00 96.50 89 PRO A O 1
ATOM 692 N N . PHE A 1 90 ? -16.155 -3.592 18.828 1.00 95.69 90 PHE A N 1
ATOM 693 C CA . PHE A 1 90 ? -15.895 -3.991 20.214 1.00 95.69 90 PHE A CA 1
ATOM 694 C C . PHE A 1 90 ? -17.086 -4.729 20.831 1.00 95.69 90 PHE A C 1
ATOM 696 O O . PHE A 1 90 ? -18.212 -4.622 20.347 1.00 95.69 90 PHE A O 1
ATOM 703 N N . LYS A 1 91 ? -16.830 -5.480 21.907 1.00 96.38 91 LYS A N 1
ATOM 704 C CA . LYS A 1 91 ? -17.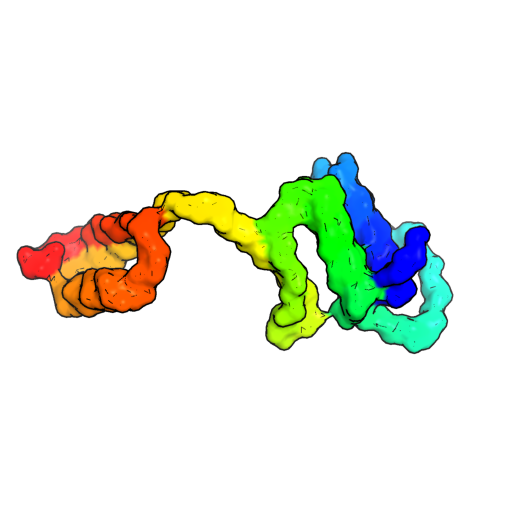859 -6.116 22.737 1.00 96.38 91 LYS A CA 1
ATOM 705 C C . LYS A 1 91 ? -17.346 -6.333 24.159 1.00 96.38 91 LYS A C 1
ATOM 707 O O . LYS A 1 91 ? -16.304 -6.965 24.306 1.00 96.38 91 LYS A O 1
ATOM 712 N N . ASP A 1 92 ? -18.066 -5.842 25.168 1.00 93.75 92 ASP A N 1
ATOM 713 C CA . ASP A 1 92 ? -17.912 -6.187 26.600 1.00 93.75 92 ASP A CA 1
ATOM 714 C C . ASP A 1 92 ? -16.462 -6.205 27.138 1.00 93.75 92 ASP A C 1
ATOM 716 O O . ASP A 1 92 ? -16.058 -7.096 27.891 1.00 93.75 92 ASP A O 1
ATOM 720 N N . LYS A 1 93 ? -15.640 -5.243 26.701 1.00 93.38 93 LYS A N 1
ATOM 721 C CA . LYS A 1 93 ? -14.225 -5.100 27.089 1.00 93.38 93 LYS A CA 1
ATOM 722 C C . LYS A 1 93 ? -13.854 -3.628 27.307 1.00 93.38 93 LYS A C 1
ATOM 724 O O . LYS A 1 93 ? -13.116 -3.062 26.492 1.00 93.38 93 LYS A O 1
ATOM 729 N N . PRO A 1 94 ? -14.354 -2.989 28.378 1.00 93.81 94 PRO A N 1
ATOM 730 C CA . PRO A 1 94 ? -14.105 -1.568 28.629 1.00 93.81 94 PRO A CA 1
ATOM 731 C C . PRO A 1 94 ? -12.615 -1.269 28.829 1.00 93.81 94 PRO A C 1
ATOM 733 O O . PRO A 1 94 ? -12.124 -0.234 28.383 1.00 93.81 94 PRO A O 1
ATOM 736 N N . GLU A 1 95 ? -11.855 -2.219 29.377 1.00 95.81 95 GLU A N 1
ATOM 737 C CA . GLU A 1 95 ? -10.416 -2.068 29.602 1.00 95.81 95 GLU A CA 1
ATOM 738 C C . GLU A 1 95 ? -9.641 -1.940 28.275 1.00 95.81 95 GLU A C 1
ATOM 740 O O . GLU A 1 95 ? -8.662 -1.196 28.175 1.00 95.81 95 GLU A O 1
ATOM 745 N N . LEU A 1 96 ? -10.100 -2.629 27.220 1.00 95.19 96 LEU A N 1
ATOM 746 C CA . LEU A 1 96 ? -9.503 -2.523 25.887 1.00 95.19 96 LEU A CA 1
ATOM 747 C C . LEU A 1 96 ? -9.871 -1.208 25.202 1.00 95.19 96 LEU A C 1
ATOM 749 O O . LEU A 1 96 ? -9.022 -0.645 24.514 1.00 95.19 96 LEU A O 1
ATOM 753 N N . LEU A 1 97 ? -11.092 -0.704 25.402 1.00 94.56 97 LEU A N 1
ATOM 754 C CA . LEU A 1 97 ? -11.498 0.606 24.887 1.00 94.56 97 LEU A CA 1
ATOM 755 C C . LEU A 1 97 ? -10.663 1.728 25.511 1.00 94.56 97 LEU A C 1
ATOM 757 O O . LEU A 1 97 ? -10.167 2.597 24.793 1.00 94.56 97 LEU A O 1
ATOM 761 N N . GLU A 1 98 ? -10.433 1.668 26.822 1.00 94.44 98 GLU A N 1
ATOM 762 C CA . GLU A 1 98 ? -9.593 2.637 27.524 1.00 94.44 98 GLU A CA 1
ATOM 763 C C . GLU A 1 98 ? -8.140 2.581 27.032 1.00 94.44 98 GLU A C 1
ATOM 765 O O . GLU A 1 98 ? -7.543 3.607 26.685 1.00 94.44 98 GLU A O 1
ATOM 770 N N . GLN A 1 99 ? -7.566 1.377 26.932 1.00 95.81 99 GLN A N 1
ATOM 771 C CA . GLN A 1 99 ? -6.219 1.199 26.394 1.00 95.81 99 GLN A CA 1
ATOM 772 C C . GLN A 1 99 ? -6.111 1.706 24.952 1.00 95.81 99 GLN A C 1
ATOM 774 O O . GLN A 1 99 ? -5.101 2.320 24.587 1.00 95.81 99 GLN A O 1
ATOM 779 N N . LEU A 1 100 ? -7.129 1.449 24.133 1.00 95.31 100 LEU A N 1
ATOM 780 C CA . LEU A 1 100 ? -7.190 1.888 22.749 1.00 95.31 100 LEU A CA 1
ATOM 781 C C . LEU A 1 100 ? -7.197 3.417 22.669 1.00 95.31 100 LEU A C 1
ATOM 783 O O . LEU A 1 100 ? -6.325 3.989 22.012 1.00 95.31 100 LEU A O 1
ATOM 787 N N . TRP A 1 101 ? -8.089 4.079 23.408 1.00 93.75 101 TRP A N 1
ATOM 788 C CA . TRP A 1 101 ? -8.146 5.539 23.472 1.00 93.75 101 TRP A CA 1
ATOM 789 C C . TRP A 1 101 ? -6.826 6.152 23.947 1.00 93.75 101 TRP A C 1
ATOM 791 O O . TRP A 1 101 ? -6.291 7.057 23.303 1.00 93.75 101 TRP A O 1
ATOM 801 N N . ARG A 1 102 ? -6.245 5.629 25.033 1.00 95.88 102 ARG A N 1
ATOM 802 C CA . ARG A 1 102 ? -4.949 6.091 25.550 1.00 95.88 102 ARG A CA 1
ATOM 803 C C . ARG A 1 102 ? -3.839 5.942 24.510 1.00 95.88 102 ARG A C 1
ATOM 805 O O . ARG A 1 102 ? -2.987 6.816 24.375 1.00 95.88 102 ARG A O 1
ATOM 812 N N . THR A 1 103 ? -3.835 4.842 23.762 1.00 95.31 103 THR A N 1
ATOM 813 C CA . THR A 1 103 ? -2.817 4.589 22.734 1.00 95.31 103 THR A CA 1
ATOM 814 C C . THR A 1 103 ? -2.963 5.567 21.574 1.00 95.31 103 THR A C 1
ATOM 816 O O . THR A 1 103 ? -1.976 6.189 21.185 1.00 95.31 103 THR A O 1
ATOM 819 N N . PHE A 1 104 ? -4.177 5.755 21.050 1.00 94.25 104 PHE A N 1
ATOM 820 C CA . PHE A 1 104 ? -4.391 6.673 19.935 1.00 94.25 104 PHE A CA 1
ATOM 821 C C . PHE A 1 104 ? -4.164 8.135 20.335 1.00 94.25 104 PHE A C 1
ATOM 823 O O . PHE A 1 104 ? -3.498 8.850 19.591 1.00 94.25 104 PHE A O 1
ATOM 830 N N . SER A 1 105 ? -4.617 8.566 21.512 1.00 91.06 105 SER A N 1
ATOM 831 C CA . SER A 1 105 ? -4.434 9.951 21.972 1.00 91.06 105 SER A CA 1
ATOM 832 C C . SER A 1 105 ? -2.971 10.323 22.240 1.00 91.06 105 SER A C 1
ATOM 834 O O . SER A 1 105 ? -2.609 11.486 22.105 1.00 91.06 105 SER A O 1
ATOM 836 N N . THR A 1 106 ? -2.110 9.354 22.575 1.00 94.44 106 THR A N 1
ATOM 837 C CA . THR A 1 106 ? -0.693 9.618 22.899 1.00 94.44 106 THR A CA 1
ATOM 838 C C . THR A 1 106 ? 0.282 9.313 21.765 1.00 94.44 106 THR A C 1
ATOM 840 O O . THR A 1 106 ? 1.356 9.909 21.710 1.00 94.44 106 THR A O 1
ATOM 843 N N . ARG A 1 107 ? -0.040 8.366 20.873 1.00 94.50 107 ARG A N 1
ATOM 844 C CA . ARG A 1 107 ? 0.893 7.894 19.832 1.00 94.50 107 ARG A CA 1
ATOM 845 C C . ARG A 1 107 ? 0.540 8.342 18.421 1.00 94.50 107 ARG A C 1
ATOM 847 O O . ARG A 1 107 ? 1.407 8.277 17.547 1.00 94.50 107 ARG A O 1
ATOM 854 N N . THR A 1 108 ? -0.696 8.770 18.173 1.00 94.00 108 THR A N 1
ATOM 855 C CA . THR A 1 108 ? -1.110 9.189 16.829 1.00 94.00 108 THR A CA 1
ATOM 856 C C . THR A 1 108 ? -0.544 10.563 16.529 1.00 94.00 108 THR A C 1
ATOM 858 O O . THR A 1 108 ? -0.828 11.528 17.227 1.00 94.00 108 THR A O 1
ATOM 861 N N . ARG A 1 109 ? 0.276 10.639 15.480 1.00 94.38 109 ARG A N 1
ATOM 862 C CA . ARG A 1 109 ? 0.875 11.897 15.007 1.00 94.38 109 ARG A CA 1
ATOM 863 C C . ARG A 1 109 ? 0.061 12.566 13.906 1.00 94.38 109 ARG A C 1
ATOM 865 O O . ARG A 1 109 ? 0.294 13.724 13.597 1.00 94.38 109 ARG A O 1
ATOM 872 N N . TRP A 1 110 ? -0.835 11.813 13.274 1.00 95.19 110 TRP A N 1
ATOM 873 C CA . TRP A 1 110 ? -1.736 12.350 12.267 1.00 95.19 110 TRP A CA 1
ATOM 874 C C . TRP A 1 110 ? -2.843 13.133 12.961 1.00 95.19 110 TRP A C 1
ATOM 876 O O . TRP A 1 110 ? -3.413 12.626 13.919 1.00 95.19 110 TRP A O 1
ATOM 886 N N . GLU A 1 111 ? -3.146 14.344 12.505 1.00 92.44 111 GLU A N 1
ATOM 887 C CA . GLU A 1 111 ? -4.097 15.219 13.203 1.00 92.44 111 GLU A CA 1
ATOM 888 C C . GLU A 1 111 ? -5.538 14.998 12.742 1.00 92.44 111 GLU A C 1
ATOM 890 O O . GLU A 1 111 ? -6.448 14.918 13.564 1.00 92.44 111 GLU A O 1
ATOM 895 N N . ASN A 1 112 ? -5.768 14.854 11.432 1.00 96.31 112 ASN A N 1
ATOM 896 C CA . ASN A 1 112 ? -7.114 14.674 10.895 1.00 96.31 112 ASN A CA 1
ATOM 897 C C . ASN A 1 112 ? -7.491 13.192 10.897 1.00 96.31 112 ASN A C 1
ATOM 899 O O . ASN A 1 112 ? -7.405 12.501 9.882 1.00 96.31 112 ASN A O 1
ATOM 903 N N . TRP A 1 113 ? -7.886 12.677 12.054 1.00 96.62 113 TRP A N 1
ATOM 904 C CA . TRP A 1 113 ? -8.382 11.313 12.187 1.00 96.62 113 TRP A CA 1
ATOM 905 C C . TRP A 1 113 ? -9.644 11.263 13.039 1.00 96.62 113 TRP A C 1
ATOM 907 O O . TRP A 1 113 ? -9.947 12.174 13.804 1.00 96.62 113 TRP A O 1
ATOM 917 N N . GLN A 1 114 ? -10.396 10.181 12.880 1.00 95.81 114 GLN A N 1
ATOM 918 C CA . GLN A 1 114 ? -11.558 9.871 13.697 1.00 95.81 114 GLN A CA 1
ATOM 919 C C . GLN A 1 114 ? -11.543 8.398 14.092 1.00 95.81 114 GLN A C 1
ATOM 921 O O . GLN A 1 114 ? -11.104 7.539 13.322 1.00 95.81 114 GLN A O 1
ATOM 926 N N . LEU A 1 115 ? -12.061 8.119 15.284 1.00 95.75 115 LEU A N 1
ATOM 927 C CA . LEU A 1 115 ? -12.288 6.773 15.787 1.00 95.75 115 LEU A CA 1
ATOM 928 C C . LEU A 1 115 ? -13.784 6.485 15.781 1.00 95.75 115 LEU A C 1
ATOM 930 O O . LEU A 1 115 ? -14.552 7.178 16.441 1.00 95.75 115 LEU A O 1
ATOM 934 N N . ILE A 1 116 ? -14.187 5.459 15.041 1.00 96.38 116 ILE A N 1
ATOM 935 C CA . ILE A 1 116 ? -15.567 4.990 14.976 1.00 96.38 116 ILE A CA 1
ATOM 936 C C . ILE A 1 116 ? -15.629 3.668 15.732 1.00 96.38 116 ILE A C 1
ATOM 938 O O . ILE A 1 116 ? -15.124 2.646 15.261 1.00 96.38 116 ILE A O 1
ATOM 942 N N . LEU A 1 117 ? -16.237 3.699 16.914 1.00 95.50 117 LEU A N 1
ATOM 943 C CA . LEU A 1 117 ? -16.472 2.512 17.724 1.00 95.50 117 LEU A CA 1
ATOM 944 C C . LEU A 1 117 ? -17.797 1.870 17.312 1.00 95.50 117 LEU A C 1
ATOM 946 O O . LEU A 1 117 ? -18.836 2.527 17.310 1.00 95.50 117 LEU A O 1
ATOM 950 N N . VAL A 1 118 ? -17.758 0.585 16.965 1.00 96.69 118 VAL A N 1
ATOM 951 C CA . VAL A 1 118 ? -18.942 -0.174 16.546 1.00 96.69 118 VAL A CA 1
ATOM 952 C C . VAL A 1 118 ? -19.242 -1.234 17.599 1.00 96.69 118 VAL A C 1
ATOM 954 O O . VAL A 1 118 ? -18.527 -2.230 17.707 1.00 96.69 118 VAL A O 1
ATOM 957 N N . SER A 1 119 ? -20.293 -1.011 18.390 1.00 95.31 119 SER A N 1
ATOM 958 C CA . SER A 1 119 ? -20.734 -1.981 19.398 1.00 95.31 119 SER A CA 1
ATOM 959 C C . SER A 1 119 ? -21.281 -3.235 18.719 1.00 95.31 119 SER A C 1
ATOM 961 O O . SER A 1 119 ? -22.216 -3.168 17.921 1.00 95.31 119 SER A O 1
ATOM 963 N N . ASN A 1 120 ? -20.708 -4.390 19.048 1.00 94.19 120 ASN A N 1
ATOM 964 C CA . ASN A 1 120 ? -21.181 -5.701 18.620 1.00 94.19 120 ASN A CA 1
ATOM 965 C C . ASN A 1 120 ? -22.079 -6.319 19.704 1.00 94.19 120 ASN A C 1
ATOM 967 O O . ASN A 1 120 ? -21.752 -7.354 20.293 1.00 94.19 120 ASN A O 1
ATOM 971 N N . ASN A 1 121 ? -23.210 -5.660 19.972 1.00 95.00 121 ASN A N 1
ATOM 972 C CA . ASN A 1 121 ? -24.179 -6.049 21.001 1.00 95.00 121 ASN A CA 1
ATOM 973 C C . ASN A 1 121 ? -23.535 -6.210 22.389 1.00 95.00 121 ASN A C 1
ATOM 975 O O . ASN A 1 121 ? -23.680 -7.267 23.014 1.00 95.00 121 ASN A O 1
ATOM 979 N N . SER A 1 122 ? -22.794 -5.192 22.846 1.00 92.19 122 SER A N 1
ATOM 980 C CA . SER A 1 122 ? -22.344 -5.146 24.242 1.00 92.19 122 SER A CA 1
ATOM 981 C C . SER A 1 122 ? -23.540 -5.152 25.193 1.00 92.19 122 SER A C 1
ATOM 983 O O . SER A 1 122 ? -24.545 -4.482 24.953 1.00 92.19 122 SER A O 1
ATOM 985 N N . VAL A 1 123 ? -23.407 -5.903 26.277 1.00 95.06 123 VAL A N 1
ATOM 986 C CA . VAL A 1 123 ? -24.341 -5.955 27.406 1.00 95.06 123 VAL A CA 1
ATOM 987 C C . VAL A 1 123 ? -23.729 -5.370 28.679 1.00 95.06 123 VAL A C 1
ATOM 989 O O . VAL A 1 123 ? -24.457 -5.087 29.628 1.00 95.06 123 VAL A O 1
ATOM 992 N N . ASP A 1 124 ? -22.406 -5.187 28.716 1.00 92.06 124 ASP A N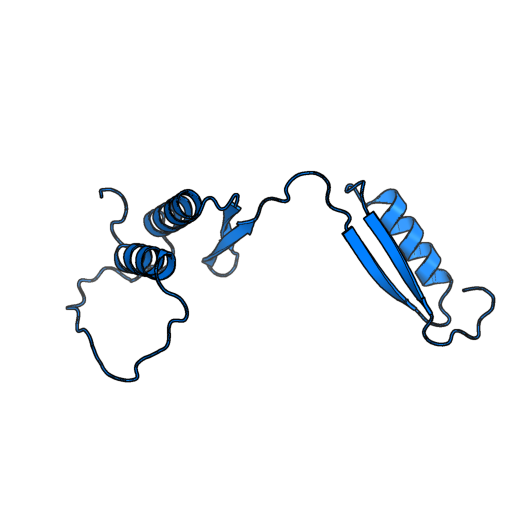 1
ATOM 993 C CA . ASP A 1 124 ? -21.708 -4.527 29.814 1.00 92.06 124 ASP A CA 1
ATOM 994 C C . ASP A 1 124 ? -21.952 -3.006 29.761 1.00 92.06 124 ASP A C 1
ATOM 996 O O . ASP A 1 124 ? -21.530 -2.354 28.806 1.00 92.06 124 ASP A O 1
ATOM 1000 N N . PRO A 1 125 ? -22.589 -2.401 30.780 1.00 90.69 125 PRO A N 1
ATOM 1001 C CA . PRO A 1 125 ? -22.879 -0.967 30.793 1.00 90.69 125 PRO A CA 1
ATOM 1002 C C . PRO A 1 125 ? -21.630 -0.084 30.946 1.00 90.69 125 PRO A C 1
ATOM 1004 O O . PRO A 1 125 ? -21.734 1.136 30.858 1.00 90.69 125 PRO A O 1
ATOM 1007 N N . ARG A 1 126 ? -20.458 -0.670 31.230 1.00 87.06 126 ARG A N 1
ATOM 1008 C CA . ARG A 1 126 ? -19.183 0.056 31.343 1.00 87.06 126 ARG A CA 1
ATOM 1009 C C . ARG A 1 126 ? -18.537 0.346 29.985 1.00 87.06 126 ARG A C 1
ATOM 1011 O O . ARG A 1 126 ? -17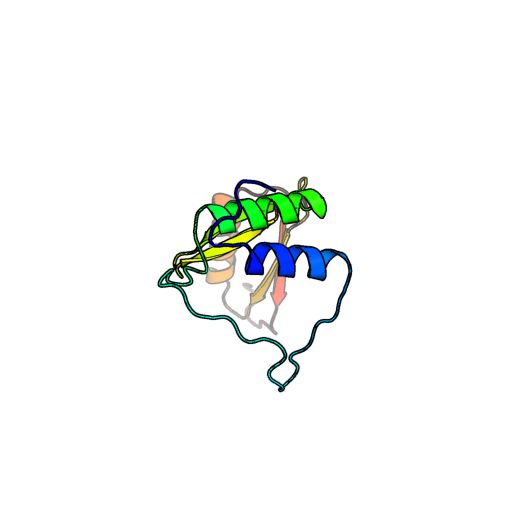.575 1.111 29.951 1.00 87.06 126 ARG A O 1
ATOM 1018 N N . THR A 1 127 ? -18.999 -0.295 28.907 1.00 76.69 127 THR A N 1
ATOM 1019 C CA . THR A 1 127 ? -18.551 -0.034 27.526 1.00 76.69 127 THR A CA 1
ATOM 1020 C C . THR A 1 127 ? -19.491 0.901 26.798 1.00 76.69 127 THR A C 1
ATOM 1022 O O . THR A 1 127 ? -18.979 1.758 26.048 1.00 76.69 127 THR A O 1
#

pLDDT: mean 88.59, std 10.92, range [50.19, 97.19]

Secondary structure (DSSP, 8-state):
-TT-TT-HHHHHHHHHHHH-------SS--------S----SSSHHHHHHHHHHHHHTT--EEEEE-TTSSEEEEEPPPS-PPEEEEEEE-S-HHHHHHHHHHHHHH---SSEEEEEEESS---TT-

Radius of gyration: 23.72 Å; chains: 1; bounding box: 49×36×61 Å

Foldseek 3Di:
DPQQVLPVVVLVVLVVVLPDPDDDDDPDPPDDDDDDPPDSLNDDRNNLVSVVVSCVVVVFQWHWDQDPVRDIDTGGDDPDQDEAEAEDEDEQCLVVVVVVCVCCVPPPPRDRYDYHYHYPPHPDPSD

Sequence (127 aa):
QEGFDGAELYELVLRASESTTPAAHVPTVLYHRRETSRSVHFVNAAAHVALTQHLKRCEEDAEVLLAPSGLLRVRPKVKGNPRVSIIVPFKDKPELLEQLWRTFSTRTRWENWQLILVSNNSVDPRT